Protein AF-A0A7J7QEX1-F1 (afdb_monomer_lite)

Structure (mmCIF, N/CA/C/O backbone):
data_AF-A0A7J7QEX1-F1
#
_entry.id   AF-A0A7J7QEX1-F1
#
loop_
_atom_site.group_PDB
_atom_site.id
_atom_site.type_symbol
_atom_site.label_atom_id
_atom_site.label_alt_id
_atom_site.label_comp_id
_atom_site.label_asym_id
_atom_site.label_entity_id
_atom_site.label_seq_id
_atom_site.pdbx_PDB_ins_code
_atom_site.Cartn_x
_atom_site.Cartn_y
_atom_site.Cartn_z
_atom_site.occupancy
_atom_site.B_iso_or_equiv
_atom_site.auth_seq_id
_atom_site.auth_comp_id
_atom_site.auth_asym_id
_atom_site.auth_atom_id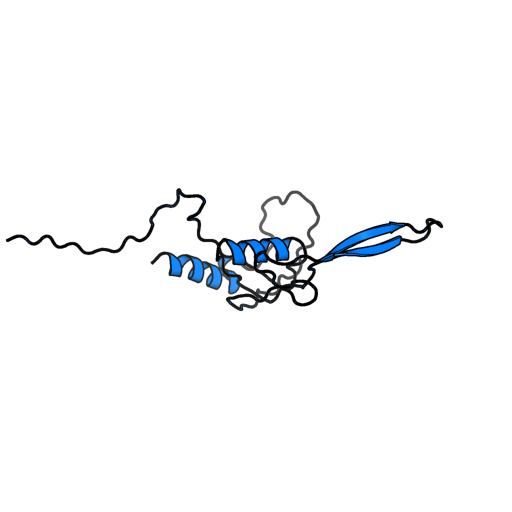
_atom_site.pdbx_PDB_model_num
ATOM 1 N N . MET A 1 1 ? -54.110 0.402 24.365 1.00 39.31 1 MET A N 1
ATOM 2 C CA . MET A 1 1 ? -54.152 -1.069 24.208 1.00 39.31 1 MET A CA 1
ATOM 3 C C . MET A 1 1 ? -53.734 -1.336 22.765 1.00 39.31 1 MET A C 1
ATOM 5 O O . MET A 1 1 ? -54.464 -0.922 21.887 1.00 39.31 1 MET A O 1
ATOM 9 N N . SER A 1 2 ? -52.540 -1.803 22.412 1.00 35.53 2 SER A N 1
ATOM 10 C CA . SER A 1 2 ? -51.561 -2.591 23.152 1.00 35.53 2 SER A CA 1
ATOM 11 C C . SER A 1 2 ? -50.136 -2.229 22.733 1.00 35.53 2 SER A C 1
ATOM 13 O O . SER A 1 2 ? -49.821 -2.081 21.559 1.00 35.53 2 SER A O 1
ATOM 15 N N . SER A 1 3 ? -49.300 -2.108 23.750 1.00 37.91 3 SER A N 1
ATOM 16 C CA . SER A 1 3 ? -47.848 -2.204 23.755 1.00 37.91 3 SER A CA 1
ATOM 17 C C . SER A 1 3 ? -47.355 -3.589 23.327 1.00 37.91 3 SER A C 1
ATOM 19 O O . SER A 1 3 ? -47.896 -4.583 23.810 1.00 37.91 3 SER A O 1
ATOM 21 N N . VAL A 1 4 ? -46.247 -3.645 22.581 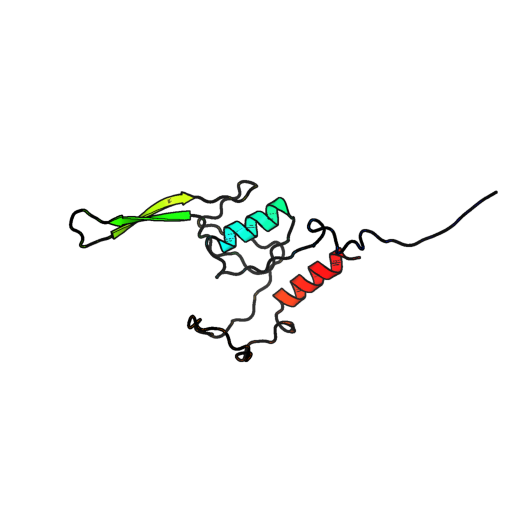1.00 40.31 4 VAL A N 1
ATOM 22 C CA . VAL A 1 4 ? -45.204 -4.668 22.770 1.00 40.31 4 VAL A CA 1
ATOM 23 C C . VAL A 1 4 ? -43.837 -3.976 22.716 1.00 40.31 4 VAL A C 1
ATOM 25 O O . VAL A 1 4 ? -43.498 -3.310 21.741 1.00 40.31 4 VAL A O 1
ATOM 28 N N . LEU A 1 5 ? -43.107 -4.098 23.826 1.00 37.78 5 LEU A N 1
ATOM 29 C CA . LEU A 1 5 ? -41.709 -3.727 24.043 1.00 37.78 5 LEU A CA 1
ATOM 30 C C . LEU A 1 5 ? -40.756 -4.777 23.440 1.00 37.78 5 LEU A C 1
ATOM 32 O O . LEU A 1 5 ? -41.079 -5.961 23.433 1.00 37.78 5 LEU A O 1
ATOM 36 N N . GLY A 1 6 ? -39.535 -4.349 23.103 1.00 31.62 6 GLY A N 1
ATOM 37 C CA . GLY A 1 6 ? -38.352 -5.205 22.914 1.00 31.62 6 GLY A CA 1
ATOM 38 C C . GLY A 1 6 ? -37.338 -4.540 21.972 1.00 31.62 6 GLY A C 1
ATOM 39 O O . GLY A 1 6 ? -37.484 -4.657 20.767 1.00 31.62 6 GLY A O 1
ATOM 40 N N . SER A 1 7 ? -36.464 -3.627 22.415 1.00 38.38 7 SER A N 1
ATOM 41 C CA . SER A 1 7 ? -35.160 -3.901 23.056 1.00 38.38 7 SER A CA 1
ATOM 42 C C . SER A 1 7 ? -34.262 -4.856 22.251 1.00 38.38 7 SER A C 1
ATOM 44 O O . SER A 1 7 ? -34.597 -6.027 22.109 1.00 38.38 7 SER A O 1
ATOM 46 N N . GLY A 1 8 ? -33.087 -4.371 21.825 1.00 35.09 8 GLY A N 1
ATOM 47 C CA . GLY A 1 8 ? -31.928 -5.220 21.521 1.00 35.09 8 GLY A CA 1
ATOM 48 C C . GLY A 1 8 ? -31.367 -5.073 20.108 1.00 35.09 8 GLY A C 1
ATOM 49 O O . GLY A 1 8 ? -31.921 -5.604 19.151 1.00 35.09 8 GLY A O 1
ATOM 50 N N . GLY A 1 9 ? -30.235 -4.376 19.988 1.00 47.16 9 GLY A N 1
ATOM 51 C CA . GLY A 1 9 ? -29.466 -4.269 18.752 1.00 47.16 9 GLY A CA 1
ATOM 52 C C . GLY A 1 9 ? -29.031 -5.627 18.192 1.00 47.16 9 GLY A C 1
ATOM 53 O O . GLY A 1 9 ? -28.641 -6.535 18.921 1.00 47.16 9 GLY A O 1
ATOM 54 N N . SER A 1 10 ? -29.090 -5.752 16.870 1.00 45.19 10 SER A N 1
ATOM 55 C CA . SER A 1 10 ? -28.384 -6.789 16.114 1.00 45.19 10 SER A CA 1
ATOM 56 C C . SER A 1 10 ? -28.179 -6.312 14.676 1.00 45.19 10 SER A C 1
ATOM 58 O O . SER A 1 10 ? -28.751 -6.841 13.725 1.00 45.19 10 SER A O 1
ATOM 60 N N . LEU A 1 11 ? -27.368 -5.265 14.498 1.00 45.44 11 LEU A N 1
ATOM 61 C CA . LEU A 1 11 ? -26.832 -4.979 13.171 1.00 45.44 11 LEU A CA 1
ATOM 62 C C . LEU A 1 11 ? -25.874 -6.124 12.797 1.00 45.44 11 LEU A C 1
ATOM 64 O O . LEU A 1 11 ? -24.835 -6.311 13.413 1.00 45.44 11 LEU A O 1
ATOM 68 N N . CYS A 1 12 ? -26.280 -6.906 11.797 1.00 42.31 12 CYS A N 1
ATOM 69 C CA . CYS A 1 12 ? -25.478 -7.863 11.030 1.00 42.31 12 CYS A CA 1
ATOM 70 C C . CYS A 1 12 ? -24.685 -8.941 11.802 1.00 42.31 12 CYS A C 1
ATOM 72 O O . CYS A 1 12 ? -23.475 -8.861 11.970 1.00 42.31 12 CYS A O 1
ATOM 74 N N . ARG A 1 13 ? -25.345 -10.074 12.085 1.00 46.97 13 ARG A N 1
ATOM 75 C CA . ARG A 1 13 ? -24.707 -11.382 12.376 1.00 46.97 13 ARG A CA 1
ATOM 76 C C . ARG A 1 13 ? -24.472 -12.258 11.128 1.00 46.97 13 ARG A C 1
ATOM 78 O O . ARG A 1 13 ? -24.339 -13.475 11.237 1.00 46.97 13 ARG A O 1
ATOM 85 N N . CYS A 1 14 ? -24.428 -11.682 9.929 1.00 44.25 14 CYS A N 1
ATOM 86 C CA . CYS A 1 14 ? -24.290 -12.458 8.693 1.00 44.25 14 CYS A CA 1
ATOM 87 C C . CYS A 1 14 ? -22.819 -12.687 8.307 1.00 44.25 14 CYS A C 1
ATOM 89 O O . CYS A 1 14 ? -22.307 -12.039 7.400 1.00 44.25 14 CYS A O 1
ATOM 91 N N . CYS A 1 15 ? -22.173 -13.690 8.912 1.00 50.69 15 CYS A N 1
ATOM 92 C CA . CYS A 1 15 ? -20.880 -14.234 8.454 1.00 50.69 15 CYS A CA 1
ATOM 93 C C . CYS A 1 15 ? -20.952 -14.985 7.100 1.00 50.69 15 CYS A C 1
ATOM 95 O O . CYS A 1 15 ? -19.968 -15.582 6.684 1.00 50.69 15 CYS A O 1
ATOM 97 N N . CYS A 1 16 ? -22.102 -15.006 6.414 1.00 48.16 16 CYS A N 1
ATOM 98 C CA . CYS A 1 16 ? -22.301 -15.759 5.164 1.00 48.16 16 CYS A CA 1
ATOM 99 C C . CYS A 1 16 ? -22.442 -14.895 3.903 1.00 48.16 16 CYS A C 1
ATOM 101 O O . CYS A 1 16 ? -22.604 -15.446 2.818 1.00 48.16 16 CYS A O 1
ATOM 103 N N . CYS A 1 17 ? -22.369 -13.564 4.003 1.00 45.22 17 CYS A N 1
ATOM 104 C CA . CYS A 1 17 ? -22.263 -12.729 2.809 1.00 45.22 17 CYS A CA 1
ATOM 105 C C . CYS A 1 17 ? -20.774 -12.461 2.532 1.00 45.22 17 CYS A C 1
ATOM 107 O O . CYS A 1 17 ? -20.129 -11.858 3.391 1.00 45.22 17 CYS A O 1
ATOM 109 N N . PRO A 1 18 ? -20.215 -12.834 1.363 1.00 53.12 18 PRO A N 1
ATOM 110 C CA . PRO A 1 18 ? -18.820 -12.521 1.025 1.00 53.12 18 PRO A CA 1
ATOM 111 C C . PRO A 1 18 ? -18.534 -11.008 1.022 1.00 53.12 18 PRO A C 1
ATOM 113 O O . PRO A 1 18 ? -17.385 -10.595 1.114 1.00 53.12 18 PRO A O 1
ATOM 116 N N . ILE A 1 19 ? -19.587 -10.187 0.977 1.00 54.28 19 ILE A N 1
ATOM 117 C CA . ILE A 1 19 ? -19.547 -8.722 0.972 1.00 54.28 19 ILE A CA 1
ATOM 118 C C . ILE A 1 19 ? -19.590 -8.139 2.406 1.00 54.28 19 ILE A C 1
ATOM 120 O O . ILE A 1 19 ? -19.294 -6.967 2.602 1.00 54.28 19 ILE A O 1
ATOM 124 N N . CYS A 1 20 ? -19.931 -8.936 3.431 1.00 54.25 20 CYS A N 1
ATOM 125 C CA . CYS A 1 20 ? -19.990 -8.487 4.834 1.00 54.25 20 CYS A CA 1
ATOM 126 C C . CYS A 1 20 ? -18.732 -8.814 5.650 1.00 54.25 20 CYS A C 1
ATOM 128 O O . CYS A 1 20 ? -18.669 -8.456 6.827 1.00 54.25 20 CYS A O 1
ATOM 130 N N . CYS A 1 21 ? -17.739 -9.492 5.070 1.00 63.53 21 CYS A N 1
ATOM 131 C CA . CYS A 1 21 ? -16.486 -9.766 5.764 1.00 63.53 21 CYS A CA 1
ATOM 132 C C . CYS A 1 21 ? -15.693 -8.464 5.904 1.00 63.53 21 CYS A C 1
ATOM 134 O O . CYS A 1 21 ? -15.022 -8.016 4.973 1.00 63.53 21 CYS A O 1
ATOM 136 N N . PHE A 1 22 ? -15.814 -7.850 7.080 1.00 75.06 22 PHE A N 1
ATOM 137 C CA . PHE A 1 22 ? -15.058 -6.666 7.445 1.00 75.06 22 PHE A CA 1
ATOM 138 C C . PHE A 1 22 ? -13.563 -7.013 7.499 1.00 75.06 22 PHE A C 1
ATOM 140 O O . PHE A 1 22 ? -13.160 -7.943 8.197 1.00 75.06 22 PHE A O 1
ATOM 147 N N . GLN A 1 23 ? -12.757 -6.295 6.720 1.00 87.00 23 GLN A N 1
ATOM 148 C CA . GLN A 1 23 ? -11.326 -6.544 6.550 1.00 87.00 23 GLN A CA 1
ATOM 149 C C . GLN A 1 23 ? -10.517 -5.366 7.082 1.00 87.00 23 GLN A C 1
ATOM 151 O O . GLN A 1 23 ? -10.963 -4.223 7.021 1.00 87.00 23 GLN A O 1
ATOM 156 N N . VAL A 1 24 ? -9.312 -5.656 7.567 1.00 93.31 24 VAL A N 1
ATOM 157 C CA . VAL A 1 24 ? -8.296 -4.674 7.960 1.00 93.31 24 VAL A CA 1
ATOM 158 C C . VAL A 1 24 ? -6.981 -5.097 7.319 1.00 93.31 24 VAL A C 1
ATOM 160 O O . VAL A 1 24 ? -6.663 -6.287 7.302 1.00 93.31 24 VAL A O 1
ATOM 163 N N . VAL A 1 25 ? -6.233 -4.140 6.773 1.00 95.12 25 VAL A N 1
ATOM 164 C CA . VAL A 1 25 ? -4.999 -4.416 6.031 1.00 95.12 25 VAL A CA 1
ATOM 165 C C . VAL A 1 25 ? -3.811 -3.866 6.809 1.00 95.12 25 VAL A C 1
ATOM 167 O O . VAL A 1 25 ? -3.738 -2.671 7.087 1.00 95.12 25 VAL A O 1
ATOM 170 N N . LEU A 1 26 ? -2.865 -4.742 7.147 1.00 94.38 26 LEU A N 1
ATOM 171 C CA . LEU A 1 26 ? -1.597 -4.349 7.755 1.00 94.38 26 LEU A CA 1
ATOM 172 C C . LEU A 1 26 ? -0.613 -3.911 6.666 1.00 94.38 26 LEU A C 1
ATOM 174 O O . LEU A 1 26 ? -0.397 -4.640 5.696 1.00 94.38 26 LEU A O 1
ATOM 178 N N . VAL A 1 27 ? -0.004 -2.738 6.837 1.00 95.38 27 VAL A N 1
ATOM 179 C CA . VAL A 1 27 ? 0.943 -2.153 5.879 1.00 95.38 27 VAL A CA 1
ATOM 180 C C . VAL A 1 27 ? 2.195 -1.634 6.574 1.00 95.38 27 VAL A C 1
ATOM 182 O O . VAL A 1 27 ? 2.174 -1.206 7.725 1.00 95.38 27 VAL A O 1
ATOM 185 N N . ASN A 1 28 ? 3.324 -1.667 5.878 1.00 94.00 28 ASN A N 1
ATOM 186 C CA . ASN A 1 28 ? 4.574 -1.122 6.396 1.00 94.00 28 ASN A CA 1
ATOM 187 C C . ASN A 1 28 ? 5.471 -0.569 5.283 1.00 94.00 28 ASN A C 1
ATOM 189 O O . ASN A 1 28 ? 5.168 -0.700 4.098 1.00 94.00 28 ASN A O 1
ATOM 193 N N . ARG A 1 29 ? 6.632 -0.026 5.662 1.00 92.81 29 ARG A N 1
ATOM 194 C CA . ARG A 1 29 ? 7.683 0.453 4.741 1.00 92.81 29 ARG A CA 1
ATOM 195 C C . ARG A 1 29 ? 8.124 -0.562 3.678 1.00 92.81 29 ARG A C 1
ATOM 197 O O . ARG A 1 29 ? 8.569 -0.153 2.611 1.00 92.81 29 ARG A O 1
ATOM 204 N N . SER A 1 30 ? 8.019 -1.861 3.957 1.00 92.12 30 SER A N 1
ATOM 205 C CA . SER A 1 30 ? 8.378 -2.938 3.021 1.00 92.12 30 SER A CA 1
ATOM 206 C C . SER A 1 30 ? 7.232 -3.321 2.080 1.00 92.12 30 SER A C 1
ATOM 208 O O . SER A 1 30 ? 7.433 -4.081 1.133 1.00 92.12 30 SER A O 1
ATOM 210 N N . THR A 1 31 ? 6.027 -2.799 2.313 1.00 93.88 31 THR A N 1
ATOM 211 C CA . THR A 1 31 ? 4.880 -2.965 1.420 1.00 93.88 31 THR A CA 1
ATOM 212 C C . THR A 1 31 ? 5.128 -2.128 0.171 1.00 93.88 31 THR A C 1
ATOM 214 O O . THR A 1 31 ? 5.153 -0.901 0.234 1.00 93.88 31 THR A O 1
ATOM 217 N N . ALA A 1 32 ? 5.360 -2.792 -0.959 1.00 94.12 32 ALA A N 1
ATOM 218 C CA . ALA A 1 32 ? 5.747 -2.144 -2.204 1.00 94.12 32 ALA A CA 1
ATOM 219 C C . ALA A 1 32 ? 5.042 -2.774 -3.415 1.00 94.12 32 ALA A C 1
ATOM 221 O O . ALA A 1 32 ? 4.736 -3.969 -3.419 1.00 94.12 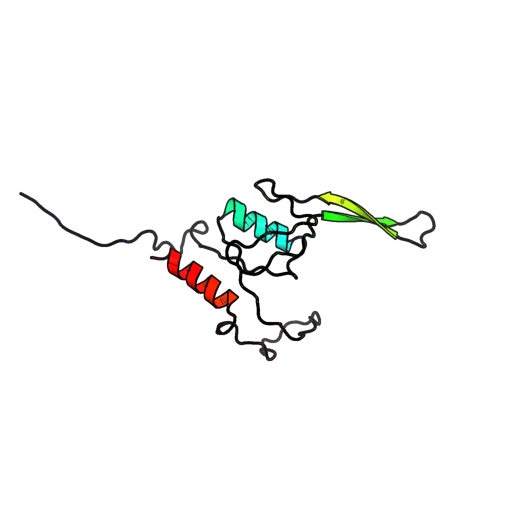32 ALA A O 1
ATOM 222 N N . SER A 1 33 ? 4.872 -2.003 -4.489 1.00 93.19 33 SER A N 1
ATOM 223 C CA . SER A 1 33 ? 4.411 -2.495 -5.794 1.00 93.19 33 SER A CA 1
ATOM 224 C C . SER A 1 33 ? 2.986 -3.060 -5.754 1.00 93.19 33 SER A C 1
ATOM 226 O O . SER A 1 33 ? 2.068 -2.377 -5.310 1.00 93.19 33 SER A O 1
ATOM 228 N N . THR A 1 34 ? 2.762 -4.283 -6.237 1.00 92.06 34 THR A N 1
ATOM 229 C CA . THR A 1 34 ? 1.428 -4.900 -6.304 1.00 92.06 34 THR A CA 1
ATOM 230 C C . THR A 1 34 ? 0.740 -4.989 -4.945 1.00 92.06 34 THR A C 1
ATOM 232 O O . THR A 1 34 ? -0.484 -4.921 -4.894 1.00 92.06 34 THR A O 1
ATOM 235 N N . SER A 1 35 ? 1.498 -5.087 -3.849 1.00 95.00 35 SER A N 1
ATOM 236 C CA . SER A 1 35 ? 0.936 -5.070 -2.495 1.00 95.00 35 SER A CA 1
ATOM 237 C C . SER A 1 35 ? 0.320 -3.716 -2.143 1.00 95.00 35 SER A C 1
ATOM 239 O O . SER A 1 35 ? -0.717 -3.675 -1.493 1.00 95.00 35 SER A O 1
ATOM 241 N N . GLU A 1 36 ? 0.910 -2.612 -2.613 1.00 95.56 36 GLU A N 1
ATOM 242 C CA . GLU A 1 36 ? 0.333 -1.272 -2.444 1.00 95.56 36 GLU A CA 1
ATOM 243 C C . GLU A 1 36 ? -0.917 -1.117 -3.302 1.00 95.56 36 GLU A C 1
ATOM 245 O O . GLU A 1 36 ? -1.932 -0.630 -2.825 1.00 95.56 36 GLU A O 1
ATOM 250 N N . LEU A 1 37 ? -0.882 -1.595 -4.547 1.00 95.12 37 LEU A N 1
ATOM 251 C CA . LEU A 1 37 ? -2.055 -1.534 -5.416 1.00 95.12 37 LEU A CA 1
ATOM 252 C C . LEU A 1 37 ? -3.239 -2.322 -4.831 1.00 95.12 37 LEU A C 1
ATOM 254 O O . LEU A 1 37 ? -4.364 -1.830 -4.842 1.00 95.12 37 LEU A O 1
ATOM 258 N N . LEU A 1 38 ? -2.981 -3.514 -4.281 1.00 95.50 38 LEU A N 1
ATOM 259 C CA . LEU A 1 38 ? -3.998 -4.316 -3.601 1.00 95.50 38 LEU A CA 1
ATOM 260 C C . LEU A 1 38 ? -4.515 -3.622 -2.336 1.00 95.50 38 LEU A C 1
ATOM 262 O O . LEU A 1 38 ? -5.725 -3.532 -2.151 1.00 95.50 38 LEU A O 1
ATOM 266 N N . ALA A 1 39 ? -3.621 -3.115 -1.483 1.00 96.06 39 ALA A N 1
ATOM 267 C CA . ALA A 1 39 ? -4.005 -2.409 -0.264 1.00 96.06 39 ALA A CA 1
ATOM 268 C C . ALA A 1 39 ? -4.861 -1.171 -0.575 1.00 96.06 39 ALA A C 1
ATOM 270 O O . ALA A 1 39 ? -5.905 -0.983 0.043 1.00 96.06 39 ALA A O 1
ATOM 271 N N . GLY A 1 40 ? -4.471 -0.385 -1.581 1.00 95.56 40 GLY A N 1
ATOM 272 C CA . GLY A 1 40 ? -5.227 0.777 -2.042 1.00 95.56 40 GLY A CA 1
ATOM 273 C C . GLY A 1 40 ? -6.593 0.404 -2.615 1.00 95.56 40 GLY A C 1
ATOM 274 O O . GLY A 1 40 ? -7.578 1.057 -2.306 1.00 95.56 40 GLY A O 1
ATOM 275 N N . ALA A 1 41 ? -6.691 -0.681 -3.388 1.00 95.38 41 ALA A N 1
ATOM 276 C CA . ALA A 1 41 ? -7.978 -1.146 -3.905 1.00 95.38 41 ALA A CA 1
ATOM 277 C C . ALA A 1 41 ? -8.928 -1.620 -2.790 1.00 95.38 41 ALA A C 1
ATOM 279 O O . ALA A 1 41 ? -10.112 -1.296 -2.813 1.00 95.38 41 ALA A O 1
ATOM 280 N N . LEU A 1 42 ? -8.419 -2.360 -1.799 1.00 94.38 42 LEU A N 1
ATOM 281 C CA . LEU A 1 42 ? -9.216 -2.809 -0.649 1.00 94.38 42 LEU A CA 1
ATOM 282 C C . LEU A 1 42 ? -9.666 -1.635 0.227 1.00 94.38 42 LEU A C 1
ATOM 284 O O . LEU A 1 42 ? -10.804 -1.617 0.699 1.00 94.38 42 LEU A O 1
ATOM 288 N N . HIS A 1 43 ? -8.785 -0.660 0.430 1.00 94.50 43 HIS A N 1
ATOM 289 C CA . HIS A 1 43 ? -9.109 0.566 1.142 1.00 94.50 43 HIS A CA 1
ATOM 290 C C . HIS A 1 43 ? -10.219 1.348 0.426 1.00 94.50 43 HIS A C 1
ATOM 292 O O . HIS A 1 43 ? -11.229 1.690 1.042 1.00 94.50 43 HIS A O 1
ATOM 298 N N . ASP A 1 44 ? -10.074 1.546 -0.883 1.00 94.69 44 ASP A N 1
ATOM 299 C CA . ASP A 1 44 ? -10.965 2.400 -1.663 1.00 94.69 44 ASP A CA 1
ATOM 300 C C . ASP A 1 44 ? -12.347 1.779 -1.916 1.00 94.69 44 ASP A C 1
ATOM 302 O O . ASP A 1 44 ? -13.353 2.481 -1.821 1.00 94.69 44 ASP A O 1
ATOM 306 N N . GLU A 1 45 ? -12.407 0.480 -2.228 1.00 92.50 45 GLU A N 1
ATOM 307 C CA . GLU A 1 45 ? -13.647 -0.202 -2.635 1.00 92.50 45 GLU A CA 1
ATOM 308 C C . GLU A 1 45 ? -14.359 -0.890 -1.468 1.00 92.50 45 GLU A C 1
ATOM 310 O O . GLU A 1 45 ? -15.588 -0.932 -1.415 1.00 92.50 45 GLU A O 1
ATOM 315 N N . LEU A 1 46 ? -13.600 -1.444 -0.515 1.00 89.88 46 LEU A N 1
ATOM 316 C CA . LEU A 1 46 ? -14.155 -2.218 0.601 1.00 89.88 46 LEU A CA 1
ATOM 317 C C . LEU A 1 46 ? -14.097 -1.473 1.935 1.00 89.88 46 LEU A C 1
ATOM 319 O O . LEU A 1 46 ? -14.476 -2.037 2.964 1.00 89.88 46 LEU A O 1
ATOM 323 N N . SER A 1 47 ? -13.646 -0.211 1.943 1.00 89.88 47 SER A N 1
ATOM 324 C CA . SER A 1 47 ? -13.497 0.586 3.168 1.00 89.88 47 SER A CA 1
ATOM 325 C C . SER A 1 47 ? -12.677 -0.140 4.248 1.00 89.88 47 SER A C 1
ATOM 327 O O . SER A 1 47 ? -12.961 -0.012 5.451 1.00 89.88 47 SER A O 1
ATOM 329 N N . ALA A 1 48 ? -11.706 -0.952 3.815 1.00 92.62 48 ALA A N 1
ATOM 330 C CA . ALA A 1 48 ? -10.811 -1.695 4.688 1.00 92.62 48 ALA A CA 1
ATOM 331 C C . ALA A 1 48 ? -9.709 -0.748 5.189 1.00 92.62 48 ALA A C 1
ATOM 333 O O . ALA A 1 48 ? -8.908 -0.282 4.378 1.00 92.62 48 ALA A O 1
ATOM 334 N N . PRO A 1 49 ? -9.642 -0.434 6.495 1.00 94.19 49 PRO A N 1
ATOM 335 C CA . PRO A 1 49 ? -8.666 0.522 6.986 1.00 94.19 49 PRO A CA 1
ATOM 336 C C . PRO A 1 49 ? -7.247 -0.044 6.885 1.00 94.19 49 PRO A C 1
ATOM 338 O O . PRO A 1 49 ? -7.005 -1.227 7.159 1.00 94.19 49 PRO A O 1
ATOM 341 N N . LEU A 1 50 ? -6.316 0.833 6.529 1.00 95.62 50 LEU A N 1
ATOM 342 C CA . LEU A 1 50 ? -4.887 0.565 6.494 1.00 95.62 50 LEU A CA 1
ATOM 343 C C . LEU A 1 50 ? -4.284 0.837 7.877 1.00 95.62 50 LEU A C 1
ATOM 345 O O . LEU A 1 50 ? -4.434 1.928 8.431 1.00 95.62 50 LEU A O 1
ATOM 349 N N . VAL A 1 51 ? -3.583 -0.144 8.437 1.00 95.75 51 VAL A N 1
ATOM 350 C CA . VAL A 1 51 ? -2.990 -0.070 9.780 1.00 95.75 51 VAL A CA 1
ATOM 351 C C . VAL A 1 51 ? -1.490 -0.330 9.688 1.00 95.75 51 VAL A C 1
ATOM 353 O O . VAL A 1 51 ? -1.078 -1.345 9.129 1.00 95.75 51 VAL A O 1
ATOM 356 N N . GLY A 1 52 ? -0.669 0.575 10.221 1.00 94.94 52 GLY A N 1
ATOM 357 C CA . GLY A 1 52 ? 0.788 0.435 10.203 1.00 94.94 52 GLY A CA 1
ATOM 358 C C . GLY A 1 52 ? 1.531 1.714 9.856 1.00 94.94 52 GLY A C 1
ATOM 359 O O . GLY A 1 52 ? 1.230 2.780 10.388 1.00 94.94 52 GLY A O 1
ATOM 360 N N . THR A 1 53 ? 2.514 1.613 8.961 1.00 95.44 53 THR A N 1
ATOM 361 C CA . THR A 1 53 ? 3.344 2.749 8.519 1.00 95.44 53 THR A CA 1
ATOM 362 C C . THR A 1 53 ? 3.173 3.024 7.028 1.00 95.44 53 THR A C 1
ATOM 364 O O . THR A 1 53 ? 2.721 2.161 6.278 1.00 95.44 53 THR A O 1
ATOM 367 N N . THR A 1 54 ? 3.532 4.236 6.588 1.00 96.06 54 THR A N 1
ATOM 368 C CA . THR A 1 54 ? 3.498 4.609 5.165 1.00 96.06 54 THR A CA 1
ATOM 369 C C . THR A 1 54 ? 4.284 3.609 4.322 1.00 96.06 54 THR A C 1
ATOM 371 O O . THR A 1 54 ? 5.429 3.278 4.652 1.00 96.06 54 THR A O 1
ATOM 374 N N . THR A 1 55 ? 3.668 3.155 3.233 1.00 96.25 55 THR A N 1
ATOM 375 C CA . THR A 1 55 ? 4.252 2.167 2.321 1.00 96.25 55 THR A CA 1
ATOM 376 C C . THR A 1 55 ? 5.420 2.742 1.515 1.00 96.25 55 THR A C 1
ATOM 378 O O . THR A 1 55 ? 5.785 3.911 1.654 1.00 96.25 55 THR A O 1
ATOM 381 N N . TYR A 1 56 ? 6.059 1.906 0.697 1.00 96.19 56 TYR A N 1
ATOM 382 C CA . TYR A 1 56 ? 7.285 2.275 -0.009 1.00 96.19 56 TYR A CA 1
ATOM 383 C C . TYR A 1 56 ? 7.087 3.353 -1.091 1.00 96.19 56 TYR A C 1
ATOM 385 O O . TYR A 1 56 ? 7.955 4.203 -1.277 1.00 96.19 56 TYR A O 1
ATOM 393 N N . GLY A 1 57 ? 5.985 3.299 -1.839 1.00 95.62 57 GLY A N 1
ATOM 394 C CA . GLY A 1 57 ? 5.703 4.188 -2.965 1.00 95.62 57 GLY A CA 1
ATOM 395 C C . GLY A 1 57 ? 6.216 3.685 -4.314 1.00 95.62 57 GLY A C 1
ATOM 396 O O . GLY A 1 57 ? 6.699 4.472 -5.128 1.00 95.62 57 GLY A O 1
ATOM 397 N N . LYS A 1 58 ? 6.142 2.377 -4.596 1.00 94.12 58 LYS A N 1
ATOM 398 C CA . LYS A 1 58 ? 6.513 1.813 -5.909 1.00 94.12 58 LYS A CA 1
ATOM 399 C C . LYS A 1 58 ? 5.276 1.615 -6.785 1.00 94.12 58 LYS A C 1
ATOM 401 O O . LYS A 1 58 ? 4.918 0.499 -7.157 1.00 94.12 58 LYS A O 1
ATOM 406 N N . GLY A 1 59 ? 4.657 2.716 -7.185 1.00 93.12 59 GLY A N 1
ATOM 407 C CA . GLY A 1 59 ? 3.442 2.738 -8.002 1.00 93.12 59 GLY A CA 1
ATOM 408 C C . GLY A 1 59 ? 3.678 2.656 -9.511 1.00 93.12 59 GLY A C 1
ATOM 409 O O . GLY A 1 59 ? 2.974 3.324 -10.258 1.00 93.12 59 GLY A O 1
ATOM 410 N N . ARG A 1 60 ? 4.666 1.895 -10.002 1.00 93.62 60 ARG A N 1
ATOM 411 C CA . ARG A 1 60 ? 4.988 1.856 -11.443 1.00 93.62 60 ARG A CA 1
ATOM 412 C C . ARG A 1 60 ? 5.465 0.501 -11.944 1.00 93.62 60 ARG A C 1
ATOM 414 O O . ARG A 1 60 ? 6.119 -0.248 -11.217 1.00 93.62 60 ARG A O 1
ATOM 421 N N . SER A 1 61 ? 5.184 0.229 -13.217 1.00 93.12 61 SER A N 1
ATOM 422 C CA . SER A 1 61 ? 5.675 -0.948 -13.935 1.00 93.12 61 SER A CA 1
ATOM 423 C C . SER A 1 61 ? 6.852 -0.595 -14.830 1.00 93.12 61 SER A C 1
ATOM 425 O O . SER A 1 61 ? 6.856 0.439 -15.508 1.00 93.12 61 SER A O 1
ATOM 427 N N . GLN A 1 62 ? 7.851 -1.471 -14.846 1.00 93.38 62 GLN A N 1
ATOM 428 C CA . GLN A 1 62 ? 9.060 -1.309 -15.639 1.00 93.38 62 GLN A CA 1
ATOM 429 C C . GLN A 1 62 ? 9.179 -2.447 -16.642 1.00 93.38 62 GLN A C 1
ATOM 431 O O . GLN A 1 62 ? 8.959 -3.612 -16.315 1.00 93.38 62 GLN A O 1
ATOM 436 N N . ARG A 1 63 ? 9.554 -2.095 -17.870 1.00 93.88 63 ARG A N 1
ATOM 437 C CA . ARG A 1 63 ? 9.867 -3.039 -18.932 1.00 93.88 63 ARG A CA 1
ATOM 438 C C . ARG A 1 63 ? 11.372 -3.100 -19.129 1.00 93.88 63 ARG A C 1
ATOM 440 O O . ARG A 1 63 ? 12.053 -2.078 -19.162 1.00 93.88 63 ARG A O 1
ATOM 447 N N . VAL A 1 64 ? 11.854 -4.320 -19.297 1.00 93.69 64 VAL A N 1
ATOM 448 C CA . VAL A 1 64 ? 13.240 -4.625 -19.627 1.00 93.69 64 VAL A CA 1
ATOM 449 C C . VAL A 1 64 ? 13.432 -4.457 -21.138 1.00 93.69 64 VAL A C 1
ATOM 451 O O . VAL A 1 64 ? 12.709 -5.073 -21.924 1.00 93.69 64 VAL A O 1
ATOM 454 N N . VAL A 1 65 ? 14.381 -3.617 -21.547 1.00 94.06 65 VAL A N 1
ATOM 455 C CA . VAL A 1 65 ? 14.754 -3.389 -22.951 1.00 94.06 65 VAL A CA 1
ATOM 456 C C . VAL A 1 65 ? 16.236 -3.700 -23.110 1.00 94.06 65 VAL A C 1
ATOM 458 O O . VAL A 1 65 ? 17.071 -3.048 -22.489 1.00 94.06 65 VAL A O 1
ATOM 461 N N . GLN A 1 66 ? 16.567 -4.701 -23.924 1.00 93.31 66 GLN A N 1
ATOM 462 C CA . GLN A 1 66 ? 17.960 -5.015 -24.247 1.00 93.31 66 GLN A CA 1
ATOM 463 C C . GLN A 1 66 ? 18.480 -4.051 -25.315 1.00 93.31 66 GLN A C 1
ATOM 465 O O . GLN A 1 66 ? 17.757 -3.742 -26.267 1.00 93.31 66 GLN A O 1
ATOM 470 N N . LEU A 1 67 ? 19.715 -3.574 -25.157 1.00 91.56 67 LEU A N 1
ATOM 471 C CA . LEU A 1 67 ? 20.374 -2.787 -26.196 1.00 91.56 67 LEU A CA 1
ATOM 472 C C . LEU A 1 67 ? 20.848 -3.689 -27.340 1.00 91.56 67 LEU A C 1
ATOM 474 O O . LEU A 1 67 ? 21.057 -4.889 -27.169 1.00 91.56 67 LEU A O 1
ATOM 478 N N . ALA A 1 68 ? 21.011 -3.091 -28.522 1.00 88.56 68 ALA A N 1
ATOM 479 C CA . ALA A 1 68 ? 21.363 -3.802 -29.751 1.00 88.56 68 ALA A CA 1
ATOM 480 C C . ALA A 1 68 ? 22.725 -4.516 -29.689 1.00 88.56 68 ALA A C 1
ATOM 482 O O . ALA A 1 68 ? 22.950 -5.472 -30.424 1.00 88.56 68 ALA A O 1
ATOM 483 N N . ASP A 1 69 ? 23.623 -4.062 -28.818 1.00 88.88 69 ASP A N 1
ATOM 484 C CA . ASP A 1 69 ? 24.939 -4.654 -28.584 1.00 88.88 69 ASP A CA 1
ATOM 485 C C . ASP A 1 69 ? 24.904 -5.852 -27.617 1.00 88.88 69 ASP A C 1
ATOM 487 O O . ASP A 1 69 ? 25.913 -6.530 -27.445 1.00 88.88 69 ASP A O 1
ATOM 491 N N . GLY A 1 70 ? 23.760 -6.124 -26.977 1.00 84.81 70 GLY A N 1
ATOM 492 C CA . GLY A 1 70 ? 23.553 -7.268 -26.086 1.00 84.81 70 GLY A CA 1
ATOM 493 C C . GLY A 1 70 ? 24.327 -7.213 -24.765 1.00 84.81 70 GLY A C 1
ATOM 494 O O . GLY A 1 70 ? 24.214 -8.132 -23.958 1.00 84.81 70 GLY A O 1
ATOM 495 N N . THR A 1 71 ? 25.104 -6.155 -24.516 1.00 87.75 71 THR A N 1
ATOM 496 C CA . THR A 1 71 ? 25.950 -6.041 -23.316 1.00 87.75 71 THR A CA 1
ATOM 497 C C . THR A 1 71 ? 25.200 -5.475 -22.116 1.00 87.75 71 THR A C 1
ATOM 499 O O . THR A 1 71 ? 25.586 -5.699 -20.969 1.00 87.75 71 THR A O 1
ATOM 502 N N . SER A 1 72 ? 24.125 -4.727 -22.370 1.00 89.62 72 SER A N 1
ATOM 503 C CA . SER A 1 72 ? 23.433 -3.947 -21.355 1.00 89.62 72 SER A CA 1
ATOM 504 C C . SER A 1 72 ? 21.920 -3.957 -21.545 1.00 89.62 72 SER A C 1
ATOM 506 O O . SER A 1 72 ? 21.369 -4.327 -22.585 1.00 89.62 72 SER A O 1
ATOM 508 N N . THR A 1 73 ? 21.220 -3.610 -20.471 1.00 92.31 73 THR A N 1
ATOM 509 C CA . THR A 1 73 ? 19.766 -3.682 -20.390 1.00 92.31 73 THR A CA 1
ATOM 510 C C . THR A 1 73 ? 19.236 -2.464 -19.652 1.00 92.31 73 THR A C 1
ATOM 512 O O . THR A 1 73 ? 19.754 -2.086 -18.603 1.00 92.31 73 THR A O 1
ATOM 515 N N . LEU A 1 74 ? 18.181 -1.862 -20.192 1.00 92.06 74 LEU A N 1
ATOM 516 C CA . LEU A 1 74 ? 17.493 -0.719 -19.609 1.00 92.06 74 LEU A CA 1
ATOM 517 C C . LEU A 1 74 ? 16.201 -1.167 -18.940 1.00 92.06 74 LEU A C 1
ATOM 519 O O . LEU A 1 74 ? 15.445 -1.976 -19.479 1.00 92.06 74 LEU A O 1
ATOM 523 N N . LEU A 1 75 ? 15.927 -0.583 -17.779 1.00 92.88 75 LEU A N 1
ATOM 524 C CA . LEU A 1 75 ? 14.640 -0.673 -17.103 1.00 92.88 75 LEU A CA 1
ATOM 525 C C . LEU A 1 75 ? 13.875 0.614 -17.384 1.00 92.88 75 LEU A C 1
ATOM 527 O O . LEU A 1 75 ? 14.156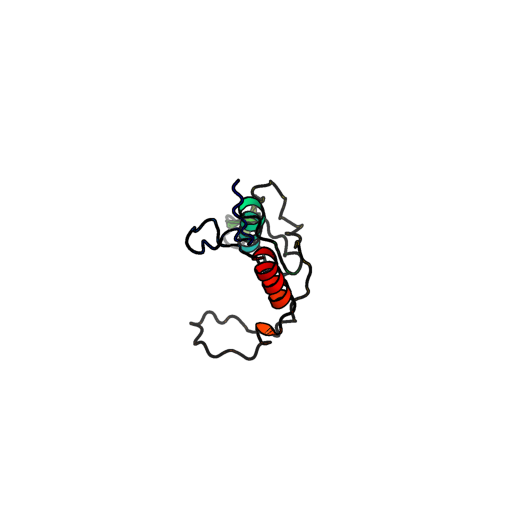 1.661 -16.803 1.00 92.88 75 LEU A O 1
ATOM 531 N N . VAL A 1 76 ? 12.912 0.536 -18.295 1.00 93.62 76 VAL A N 1
ATOM 532 C CA . VAL A 1 76 ? 12.113 1.685 -18.718 1.00 93.62 76 VAL A CA 1
ATOM 533 C C . VAL A 1 76 ? 10.760 1.624 -18.025 1.00 93.62 76 VAL A C 1
ATOM 535 O O . VAL A 1 76 ? 10.023 0.650 -18.174 1.00 93.62 76 VAL A O 1
ATOM 538 N N . SER A 1 77 ? 10.418 2.657 -17.259 1.00 93.25 77 SER A N 1
ATOM 539 C CA . SER A 1 77 ? 9.085 2.785 -16.665 1.00 93.25 77 SER A CA 1
ATOM 540 C C . SER A 1 77 ? 8.056 3.015 -17.770 1.00 93.25 77 SER A C 1
ATOM 542 O O . SER A 1 77 ? 8.190 3.954 -18.548 1.00 93.25 77 SER A O 1
ATOM 544 N N . THR A 1 78 ? 7.047 2.151 -17.851 1.00 93.31 78 THR A N 1
ATOM 545 C CA . THR A 1 78 ? 6.052 2.170 -18.941 1.00 93.31 78 THR A CA 1
ATOM 546 C C . THR A 1 78 ? 4.664 2.571 -18.473 1.00 93.31 78 THR A C 1
ATOM 548 O O . THR A 1 78 ? 3.893 3.105 -19.261 1.00 93.31 78 THR A O 1
ATOM 551 N N . LEU A 1 79 ? 4.344 2.327 -17.201 1.00 92.44 79 LEU A N 1
ATOM 552 C CA . LEU A 1 79 ? 3.022 2.567 -16.632 1.00 92.44 79 LEU A CA 1
ATOM 553 C C . LEU A 1 79 ? 3.151 3.062 -15.193 1.00 92.44 79 LEU A C 1
ATOM 555 O O . LEU A 1 79 ? 4.048 2.625 -14.465 1.00 92.44 79 LEU A O 1
ATOM 559 N N . LYS A 1 80 ? 2.215 3.919 -14.787 1.00 93.25 80 LYS A N 1
ATOM 560 C CA . LYS A 1 80 ? 1.961 4.284 -13.391 1.00 93.25 80 LYS A CA 1
ATOM 561 C C . LYS A 1 80 ? 0.646 3.659 -12.930 1.00 93.25 80 LYS A C 1
ATOM 563 O O . LYS A 1 80 ? -0.300 3.563 -13.708 1.00 93.25 80 LYS A O 1
ATOM 568 N N . TYR A 1 81 ? 0.610 3.245 -11.673 1.00 91.94 81 TYR A N 1
ATOM 569 C CA . TYR A 1 81 ? -0.560 2.713 -10.996 1.00 91.94 81 TYR A CA 1
ATOM 570 C C . TYR A 1 81 ? -1.174 3.785 -10.098 1.00 91.94 81 TYR A C 1
ATOM 572 O O . TYR A 1 81 ? -0.459 4.518 -9.414 1.00 91.94 81 TYR A O 1
ATOM 580 N N . PHE A 1 82 ? -2.500 3.820 -10.091 1.00 94.75 82 PHE A N 1
ATOM 581 C CA . PHE A 1 82 ? -3.315 4.657 -9.221 1.00 94.75 82 PHE A CA 1
ATOM 582 C C . PHE A 1 82 ? -4.311 3.760 -8.492 1.00 94.75 82 PHE A C 1
ATOM 584 O O . PHE A 1 82 ? -4.664 2.690 -8.999 1.00 94.75 82 PHE A O 1
ATOM 591 N N . THR A 1 83 ? -4.755 4.183 -7.312 1.00 95.19 83 THR A N 1
ATOM 592 C CA . THR A 1 83 ? -5.867 3.506 -6.633 1.00 95.19 83 THR A CA 1
ATOM 593 C C . THR A 1 83 ? -7.185 3.741 -7.393 1.00 95.19 83 THR A C 1
ATOM 595 O O . THR A 1 83 ? -7.236 4.631 -8.252 1.00 95.19 83 THR A O 1
ATOM 598 N N . PRO A 1 84 ? -8.262 2.979 -7.122 1.00 95.25 84 PRO A N 1
ATOM 599 C CA . PRO A 1 84 ? -9.571 3.218 -7.736 1.00 95.25 84 PRO A CA 1
ATOM 600 C C . PRO A 1 84 ? -10.094 4.654 -7.564 1.00 95.25 84 PRO A C 1
ATOM 602 O O . PRO A 1 84 ? -10.668 5.208 -8.500 1.00 95.25 84 PRO A O 1
ATOM 605 N N . GLN A 1 85 ? -9.800 5.310 -6.435 1.00 95.31 85 GLN A N 1
ATOM 606 C CA . GLN A 1 85 ? -10.115 6.730 -6.200 1.00 95.31 85 GLN A CA 1
ATOM 607 C C . GLN A 1 85 ? -9.105 7.706 -6.833 1.00 95.31 85 GLN A C 1
ATOM 609 O O . GLN A 1 85 ? -9.136 8.904 -6.562 1.00 95.31 85 GLN A O 1
ATOM 614 N N . HIS A 1 86 ? -8.224 7.215 -7.707 1.00 94.31 86 HIS A N 1
ATOM 615 C CA . HIS A 1 86 ? -7.221 7.993 -8.431 1.00 94.31 86 HIS A CA 1
ATOM 616 C C . HIS A 1 86 ? -6.106 8.595 -7.554 1.00 94.31 86 HIS A C 1
ATOM 618 O O . HIS A 1 86 ? -5.501 9.606 -7.914 1.00 94.31 86 HIS A O 1
ATOM 624 N N . THR A 1 87 ? -5.787 7.960 -6.421 1.00 93.25 87 THR A N 1
ATOM 625 C CA . THR A 1 87 ? -4.661 8.371 -5.566 1.00 93.25 87 THR A CA 1
ATOM 626 C C . THR A 1 87 ? -3.328 7.944 -6.187 1.00 93.25 87 THR A C 1
ATOM 628 O O . THR A 1 87 ? -3.176 6.794 -6.612 1.00 93.25 87 THR A O 1
ATOM 631 N N . GLU A 1 88 ? -2.348 8.855 -6.246 1.00 94.62 88 GLU A N 1
ATOM 632 C CA . GLU A 1 88 ? -0.996 8.560 -6.743 1.00 94.62 88 GLU A CA 1
ATOM 633 C C . GLU A 1 88 ? -0.187 7.765 -5.707 1.00 94.62 88 GLU A C 1
ATOM 635 O O . GLU A 1 88 ? -0.052 8.178 -4.557 1.00 94.62 88 GLU A O 1
ATOM 640 N N . ILE A 1 89 ? 0.365 6.622 -6.128 1.00 95.25 89 ILE A N 1
ATOM 641 C CA . ILE A 1 89 ? 1.167 5.734 -5.267 1.00 95.25 89 ILE A CA 1
ATOM 642 C C . ILE A 1 89 ? 2.672 5.944 -5.502 1.00 95.25 89 ILE A C 1
ATOM 644 O O . ILE A 1 89 ? 3.475 5.794 -4.583 1.00 95.25 89 ILE A O 1
ATOM 648 N N . ASP A 1 90 ? 3.088 6.266 -6.732 1.00 95.62 90 ASP A N 1
ATOM 649 C CA . ASP A 1 90 ? 4.507 6.361 -7.099 1.00 95.62 90 ASP A CA 1
ATOM 650 C C . ASP A 1 90 ? 5.210 7.498 -6.341 1.00 95.62 90 ASP A C 1
ATOM 652 O O . ASP A 1 90 ? 4.747 8.632 -6.344 1.00 95.62 90 ASP A O 1
ATOM 656 N N . GLN A 1 91 ? 6.334 7.188 -5.691 1.00 93.62 91 GLN A N 1
ATOM 657 C CA . GLN A 1 91 ? 7.157 8.080 -4.854 1.00 93.62 91 GLN A CA 1
ATOM 658 C C . GLN A 1 91 ? 6.500 8.631 -3.576 1.00 93.62 91 GLN A C 1
ATOM 660 O O . GLN A 1 91 ? 7.199 9.227 -2.759 1.00 93.62 91 GLN A O 1
ATOM 665 N N . VAL A 1 92 ? 5.199 8.413 -3.377 1.00 95.00 92 VAL A N 1
ATOM 666 C CA . VAL A 1 92 ? 4.452 8.884 -2.198 1.00 95.00 92 VAL A CA 1
ATOM 667 C C . VAL A 1 92 ? 4.159 7.736 -1.232 1.00 95.00 92 VAL A C 1
ATOM 669 O O . VAL A 1 92 ? 4.372 7.871 -0.026 1.00 95.00 92 VAL A O 1
ATOM 672 N N . GLY A 1 93 ? 3.703 6.598 -1.766 1.00 94.94 93 GLY A N 1
ATOM 673 C CA . GLY A 1 93 ? 3.149 5.498 -0.981 1.00 94.94 93 GLY A CA 1
ATOM 674 C C . GLY A 1 93 ? 1.727 5.774 -0.487 1.00 94.94 93 GLY A C 1
ATOM 675 O O . GLY A 1 93 ? 1.179 6.864 -0.627 1.00 94.94 93 GLY A O 1
ATOM 676 N N . LEU A 1 94 ? 1.117 4.755 0.105 1.00 96.31 94 LEU A N 1
ATOM 677 C CA . LEU A 1 94 ? -0.162 4.830 0.789 1.00 96.31 94 LEU A CA 1
ATOM 678 C C . LEU A 1 94 ? 0.057 5.228 2.244 1.00 96.31 94 LEU A C 1
ATOM 680 O O . LEU A 1 94 ? 0.893 4.659 2.955 1.00 96.31 94 LEU A O 1
ATOM 684 N N . LYS A 1 95 ? -0.725 6.208 2.691 1.00 96.38 95 LYS A N 1
ATOM 685 C CA . LYS A 1 95 ? -0.767 6.623 4.089 1.00 96.38 95 LYS A CA 1
ATOM 686 C C . LYS A 1 95 ? -1.721 5.697 4.860 1.00 96.38 95 LYS A C 1
ATOM 688 O O . LYS A 1 95 ? -2.844 5.514 4.402 1.00 96.38 95 LYS A O 1
ATOM 693 N N . PRO A 1 96 ? -1.310 5.139 6.010 1.00 95.50 96 PRO A N 1
ATOM 694 C CA . PRO A 1 96 ? -2.204 4.349 6.847 1.00 95.50 96 PRO A CA 1
ATOM 695 C C . PRO A 1 96 ? -3.254 5.238 7.528 1.00 95.50 96 PRO A C 1
ATOM 697 O O . PRO A 1 96 ? -2.967 6.383 7.893 1.00 95.50 96 PRO A O 1
ATOM 700 N N . ASP A 1 97 ? -4.446 4.689 7.751 1.00 95.56 97 ASP A N 1
ATOM 701 C CA . ASP A 1 97 ? -5.516 5.325 8.529 1.00 95.56 97 ASP A CA 1
ATOM 702 C C . ASP A 1 97 ? -5.197 5.317 10.022 1.00 95.56 97 ASP A C 1
ATOM 704 O O . ASP A 1 97 ? -5.458 6.284 10.740 1.00 95.56 97 ASP A O 1
ATOM 708 N N . LEU A 1 98 ? -4.625 4.205 10.491 1.00 94.75 98 LEU A N 1
ATOM 709 C CA . LEU A 1 98 ? -4.191 4.016 11.868 1.00 94.75 98 LEU A CA 1
ATOM 710 C C . LEU A 1 98 ? -2.685 3.786 11.878 1.00 94.75 98 LEU A C 1
ATOM 712 O O . LEU A 1 98 ? -2.190 2.764 11.403 1.00 94.75 98 LEU A O 1
ATOM 716 N N . VAL A 1 99 ? -1.955 4.758 12.417 1.00 95.31 99 VAL A N 1
ATOM 717 C CA . VAL A 1 99 ? -0.496 4.691 12.492 1.00 95.31 99 VAL A CA 1
ATOM 718 C C . VAL A 1 99 ? -0.085 3.812 13.668 1.00 95.31 99 VAL A C 1
ATOM 720 O O . VAL A 1 99 ? -0.523 4.035 14.796 1.00 95.31 99 VAL A O 1
ATOM 723 N N . CYS A 1 100 ? 0.782 2.842 13.409 1.00 92.69 100 CYS A N 1
ATOM 724 C CA . CYS A 1 100 ? 1.476 2.065 14.429 1.00 92.69 100 CYS A CA 1
ATOM 725 C C . CYS A 1 100 ? 2.823 1.607 13.873 1.00 92.69 100 CYS A C 1
ATOM 727 O O . CYS A 1 100 ? 2.953 1.340 12.676 1.00 92.69 100 CYS A O 1
ATOM 729 N N . ASP A 1 101 ? 3.821 1.511 14.742 1.00 89.12 101 ASP A N 1
ATOM 730 C CA . ASP A 1 101 ? 5.141 1.032 14.360 1.00 89.12 101 ASP A CA 1
ATOM 731 C C . ASP A 1 101 ? 5.228 -0.472 14.639 1.00 89.12 101 ASP A C 1
ATOM 733 O O . ASP A 1 101 ? 5.115 -0.881 15.801 1.00 89.12 101 ASP A O 1
ATOM 737 N N . PRO A 1 102 ? 5.392 -1.316 13.603 1.00 80.44 102 PRO A N 1
ATOM 738 C CA . PRO A 1 102 ? 5.598 -2.733 13.822 1.00 80.44 102 PRO A CA 1
ATOM 739 C C . PRO A 1 102 ? 6.955 -2.953 14.508 1.00 80.44 102 PRO A C 1
ATOM 741 O O . PRO A 1 102 ? 7.907 -2.202 14.270 1.00 80.44 102 PRO A O 1
ATOM 744 N N . PRO A 1 103 ? 7.069 -3.995 15.340 1.00 77.75 103 PRO A N 1
ATOM 745 C CA . PRO A 1 103 ? 8.327 -4.380 15.955 1.00 77.75 103 PRO A CA 1
ATOM 746 C C . PRO A 1 103 ? 9.352 -4.691 14.861 1.00 77.75 103 PRO A C 1
ATOM 748 O O . PRO A 1 103 ? 9.022 -5.247 13.809 1.00 77.75 103 PRO A O 1
ATOM 751 N N . GLU A 1 104 ? 10.613 -4.341 15.102 1.00 67.44 104 GLU A N 1
ATOM 752 C CA . GLU A 1 104 ? 11.677 -4.633 14.151 1.00 67.44 104 GLU A CA 1
ATOM 753 C C . GLU A 1 104 ? 11.850 -6.154 14.041 1.00 67.44 104 GLU A C 1
ATOM 755 O O . GLU A 1 104 ? 12.308 -6.828 14.966 1.00 67.44 104 GLU A O 1
ATOM 760 N N . VAL A 1 105 ? 11.431 -6.720 12.908 1.00 63.91 105 VAL A N 1
ATOM 761 C CA . VAL A 1 105 ? 11.580 -8.151 12.656 1.00 63.91 105 VAL A CA 1
ATOM 762 C C . VAL A 1 105 ? 13.044 -8.403 12.309 1.00 63.91 105 VAL A C 1
ATOM 764 O O . VAL A 1 105 ? 13.480 -8.170 11.179 1.00 63.91 105 VAL A O 1
ATOM 767 N N . VAL A 1 106 ? 13.819 -8.876 13.285 1.00 54.12 106 VAL A N 1
ATOM 768 C CA . VAL A 1 106 ? 15.211 -9.290 13.081 1.00 54.12 106 VAL A CA 1
ATOM 769 C C . VAL A 1 106 ? 15.235 -10.562 12.223 1.00 54.12 106 VAL A C 1
ATOM 771 O O . VAL A 1 106 ? 15.230 -11.682 12.714 1.00 54.12 106 VAL A O 1
ATOM 774 N N . GLY A 1 107 ? 15.247 -10.361 10.905 1.00 49.12 107 GLY A N 1
ATOM 775 C CA . GLY A 1 107 ? 15.927 -11.208 9.928 1.00 49.12 107 GLY A CA 1
ATOM 776 C C . GLY A 1 107 ? 15.526 -12.682 9.847 1.00 49.12 107 GLY A C 1
ATOM 777 O O . GLY A 1 107 ? 16.348 -13.555 10.110 1.00 49.12 107 GLY A O 1
ATOM 778 N N . GLY A 1 108 ? 14.349 -12.973 9.297 1.00 50.44 108 GLY A N 1
ATOM 779 C CA . GLY A 1 108 ? 14.139 -14.230 8.576 1.00 50.44 108 GLY A CA 1
ATOM 780 C C . GLY A 1 108 ? 14.519 -14.047 7.107 1.00 50.44 108 GLY A C 1
ATOM 781 O O . GLY A 1 108 ? 13.775 -13.423 6.353 1.00 50.44 108 GLY A O 1
ATOM 782 N N . LYS A 1 109 ? 15.670 -14.569 6.659 1.00 47.25 109 LYS A N 1
ATOM 783 C CA . LYS A 1 109 ? 15.930 -14.693 5.213 1.00 47.25 109 LYS A CA 1
ATOM 784 C C . LYS A 1 109 ? 14.858 -15.611 4.629 1.00 47.25 109 LYS A C 1
ATOM 786 O O . LYS A 1 109 ? 14.853 -16.801 4.932 1.00 47.25 109 LYS A O 1
ATOM 791 N N . TRP A 1 110 ? 13.983 -15.078 3.775 1.00 53.62 110 TRP A N 1
ATOM 792 C CA . TRP A 1 110 ? 13.074 -15.905 2.984 1.00 53.62 110 TRP A CA 1
ATOM 793 C C . TRP A 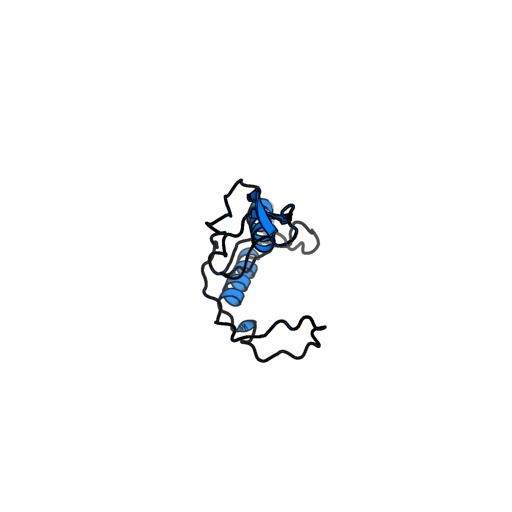1 110 ? 13.904 -16.766 2.029 1.00 53.62 110 TRP A C 1
ATOM 795 O O . TRP A 1 110 ? 14.382 -16.304 0.994 1.00 53.62 110 TRP A O 1
ATOM 805 N N . SER A 1 111 ? 14.115 -18.022 2.402 1.00 50.81 111 SER A N 1
ATOM 806 C CA . SER A 1 111 ? 14.912 -18.986 1.649 1.00 50.81 111 SER A CA 1
ATOM 807 C C . SER A 1 111 ? 14.056 -19.829 0.706 1.00 50.81 111 SER A C 1
ATOM 809 O O . SER A 1 111 ? 14.388 -20.981 0.481 1.00 50.81 111 SER A O 1
ATOM 811 N N . GLY A 1 112 ? 12.948 -19.301 0.168 1.00 53.50 112 GLY A N 1
ATOM 812 C CA . GLY A 1 112 ? 12.177 -19.925 -0.925 1.00 53.50 112 GLY A CA 1
ATOM 813 C C . GLY A 1 112 ? 11.702 -21.372 -0.706 1.00 53.50 112 GLY A C 1
ATOM 814 O O . GLY A 1 112 ? 11.224 -21.999 -1.648 1.00 53.50 112 GLY A O 1
ATOM 815 N N . GLY A 1 113 ? 11.849 -21.916 0.502 1.00 49.44 113 GLY A N 1
ATOM 816 C CA . GLY A 1 113 ? 11.498 -23.281 0.855 1.00 49.44 113 GLY A CA 1
ATOM 817 C C . GLY A 1 113 ? 10.039 -23.385 1.274 1.00 49.44 113 GLY A C 1
ATOM 818 O O . GLY A 1 113 ? 9.427 -22.411 1.715 1.00 49.44 113 GLY A O 1
ATOM 819 N N . ARG A 1 114 ? 9.483 -24.595 1.166 1.00 48.31 114 ARG A N 1
ATOM 820 C CA . ARG A 1 114 ? 8.229 -24.944 1.833 1.00 48.31 114 ARG A CA 1
ATOM 821 C C . ARG A 1 114 ? 8.428 -24.667 3.324 1.00 48.31 114 ARG A C 1
ATOM 823 O O . ARG A 1 114 ? 9.293 -25.275 3.943 1.00 48.31 114 ARG A O 1
ATOM 830 N N . VAL A 1 115 ? 7.687 -23.703 3.864 1.00 59.31 115 VAL A N 1
ATOM 831 C CA . VAL A 1 115 ? 7.699 -23.410 5.297 1.00 59.31 115 VAL A CA 1
ATOM 832 C C . VAL A 1 115 ? 7.102 -24.609 6.025 1.00 59.31 115 VAL A C 1
ATOM 834 O O . VAL A 1 115 ? 5.888 -24.771 6.120 1.00 59.31 115 VAL A O 1
ATOM 837 N N . ASP A 1 116 ? 7.962 -25.503 6.499 1.00 47.81 116 ASP A N 1
ATOM 838 C CA . ASP A 1 116 ? 7.583 -26.444 7.541 1.00 47.81 116 ASP A CA 1
ATOM 839 C C . ASP A 1 116 ? 7.265 -25.575 8.757 1.00 47.81 116 ASP A C 1
ATOM 841 O O . ASP A 1 116 ? 8.116 -24.791 9.171 1.00 47.81 116 ASP A O 1
ATOM 845 N N . GLY A 1 117 ? 6.032 -25.632 9.266 1.00 47.47 117 GLY A N 1
ATOM 846 C CA . GLY A 1 117 ? 5.465 -24.704 10.258 1.00 47.47 117 GLY A CA 1
ATOM 847 C C . GLY A 1 117 ? 6.125 -24.689 11.644 1.00 47.47 117 GLY A C 1
ATOM 848 O O . GLY A 1 117 ? 5.436 -24.533 12.645 1.00 47.47 117 GLY A O 1
ATOM 849 N N . LYS A 1 118 ? 7.445 -24.867 11.741 1.00 40.00 118 LYS A N 1
ATOM 850 C CA . LYS A 1 118 ? 8.227 -24.503 12.913 1.00 40.00 118 LYS A CA 1
ATOM 851 C C . LYS A 1 118 ? 8.402 -22.993 12.917 1.00 40.00 118 LYS A C 1
ATOM 853 O O . LYS A 1 118 ? 9.234 -22.447 12.199 1.00 40.00 118 LYS A O 1
ATOM 858 N N . GLU A 1 119 ? 7.568 -22.371 13.738 1.00 47.75 119 GLU A N 1
ATOM 859 C CA . GLU A 1 119 ? 7.637 -20.992 14.206 1.00 47.75 119 GLU A CA 1
ATOM 860 C C . GLU A 1 119 ? 9.102 -20.608 14.474 1.00 47.75 119 GLU A C 1
ATOM 862 O O . GLU A 1 119 ? 9.725 -21.044 15.444 1.00 47.75 119 GLU A O 1
ATOM 867 N N . GLN A 1 120 ? 9.704 -19.879 13.534 1.00 47.41 120 GLN A N 1
ATOM 868 C CA . GLN A 1 120 ? 11.041 -19.331 13.713 1.00 47.41 120 GLN A CA 1
ATOM 869 C C . GLN A 1 120 ? 10.884 -18.152 14.658 1.00 47.41 120 GLN A C 1
ATOM 871 O O . GLN A 1 120 ? 10.140 -17.235 14.326 1.00 47.41 120 GLN A O 1
ATOM 876 N N . GLY A 1 121 ? 11.538 -18.239 15.822 1.00 48.25 121 GLY A N 1
ATOM 877 C CA . GLY A 1 121 ? 11.462 -17.291 16.934 1.00 48.25 121 GLY A CA 1
ATOM 878 C C . GLY A 1 121 ? 11.275 -15.851 16.474 1.00 48.25 121 GLY A C 1
ATOM 879 O O . GLY A 1 121 ? 12.229 -15.163 16.124 1.00 48.25 121 GLY A O 1
ATOM 880 N N . GLY A 1 122 ? 10.016 -15.438 16.464 1.00 51.38 122 GLY A N 1
ATOM 881 C CA . GLY A 1 122 ? 9.555 -14.102 16.156 1.00 51.38 122 GLY A CA 1
ATOM 882 C C . GLY A 1 122 ? 8.733 -13.618 17.335 1.00 51.38 122 GLY A C 1
ATOM 883 O O . GLY A 1 122 ? 8.271 -14.418 18.153 1.00 51.38 122 GLY A O 1
ATOM 884 N N . LEU A 1 123 ? 8.579 -12.301 17.443 1.00 58.69 123 LEU A N 1
ATOM 885 C CA . LEU A 1 123 ? 7.635 -11.721 18.385 1.00 58.69 123 LEU A CA 1
ATOM 886 C C . LEU A 1 123 ? 6.278 -12.419 18.214 1.00 58.69 123 LEU A C 1
ATOM 888 O O . LEU A 1 123 ? 5.842 -12.620 17.076 1.00 58.69 123 LEU A O 1
ATOM 892 N N . SER A 1 124 ? 5.639 -12.823 19.316 1.00 69.94 124 SER A N 1
ATOM 893 C CA . SER A 1 124 ? 4.338 -13.477 19.214 1.00 69.94 124 SER A CA 1
ATOM 894 C C . SER A 1 124 ? 3.385 -12.542 18.465 1.00 69.94 124 SER A C 1
ATOM 896 O O . SER A 1 124 ? 3.378 -11.332 18.697 1.00 69.94 124 SER A O 1
ATOM 898 N N . LEU A 1 125 ? 2.595 -13.083 17.536 1.00 72.19 125 LEU A N 1
ATOM 899 C CA . LEU A 1 125 ? 1.680 -12.275 16.720 1.00 72.19 125 LEU A CA 1
ATOM 900 C C . LEU A 1 125 ? 0.714 -11.453 17.593 1.00 72.19 125 LEU A C 1
ATOM 902 O O . LEU A 1 125 ? 0.252 -10.389 17.198 1.00 72.19 125 LEU A O 1
ATOM 906 N N . LEU A 1 126 ? 0.435 -11.952 18.798 1.00 74.00 126 LEU A N 1
ATOM 907 C CA . LEU A 1 126 ? -0.419 -11.315 19.790 1.00 74.00 126 LEU A CA 1
ATOM 908 C C . LEU A 1 126 ? 0.268 -10.169 20.534 1.00 74.00 126 LEU A C 1
ATOM 910 O O . LEU A 1 126 ? -0.440 -9.371 21.134 1.00 74.00 126 LEU A O 1
ATOM 914 N N . ASP A 1 127 ? 1.596 -10.071 20.515 1.00 82.00 127 ASP A N 1
ATOM 915 C CA . ASP A 1 127 ? 2.351 -8.994 21.163 1.00 82.00 127 ASP A CA 1
ATOM 916 C C . ASP A 1 127 ? 2.600 -7.799 20.241 1.00 82.00 127 ASP A C 1
ATOM 918 O O . ASP A 1 127 ? 2.934 -6.716 20.726 1.00 82.00 127 ASP A O 1
ATOM 922 N N . ASP A 1 128 ? 2.383 -7.964 18.937 1.00 87.50 128 ASP A N 1
ATOM 923 C CA . ASP A 1 128 ? 2.546 -6.904 17.953 1.00 87.50 128 ASP A CA 1
ATOM 924 C C . ASP A 1 128 ? 1.500 -5.779 18.170 1.00 87.50 128 ASP A C 1
ATOM 926 O O . ASP A 1 128 ? 0.287 -6.034 18.152 1.00 87.50 128 ASP A O 1
ATOM 930 N N . PRO A 1 129 ? 1.932 -4.520 18.385 1.00 89.50 129 PRO A N 1
ATOM 931 C CA . PRO A 1 129 ? 1.032 -3.395 18.629 1.00 89.50 129 PRO A CA 1
ATOM 932 C C . PRO A 1 129 ? 0.114 -3.097 17.436 1.00 89.50 129 PRO A C 1
ATOM 934 O O . PRO A 1 129 ? -1.040 -2.715 17.638 1.00 89.50 129 PRO A O 1
ATOM 937 N N . CYS A 1 130 ? 0.581 -3.303 16.203 1.00 91.12 130 CYS A N 1
ATOM 938 C CA . CYS A 1 130 ? -0.229 -3.127 15.004 1.00 91.12 130 CYS A CA 1
ATOM 939 C C . CYS A 1 130 ? -1.298 -4.206 14.875 1.00 91.12 130 CYS A C 1
ATOM 941 O O . CYS A 1 130 ? -2.426 -3.907 14.484 1.00 91.12 130 CYS A O 1
ATOM 943 N N . VAL A 1 131 ? -0.977 -5.446 15.249 1.00 91.25 131 VAL A N 1
ATOM 944 C CA . VAL A 1 131 ? -1.960 -6.537 15.261 1.00 91.25 131 VAL A CA 1
ATOM 945 C C . VAL A 1 131 ? -3.024 -6.298 16.327 1.00 91.25 131 VAL A C 1
ATOM 947 O O . VAL A 1 131 ? -4.208 -6.465 16.036 1.00 91.25 131 VAL A O 1
ATOM 950 N N . LYS A 1 132 ? -2.644 -5.844 17.529 1.00 90.25 132 LYS A N 1
ATOM 951 C CA . LYS A 1 132 ? -3.611 -5.458 18.573 1.00 90.25 132 LYS A CA 1
ATOM 952 C C . LYS A 1 132 ? -4.538 -4.348 18.090 1.00 90.25 132 LYS A C 1
ATOM 954 O O . LYS A 1 132 ? -5.753 -4.494 18.178 1.00 90.25 132 LYS A O 1
ATOM 959 N N . LEU A 1 133 ? -3.978 -3.291 17.505 1.00 91.06 133 LEU A N 1
ATOM 960 C CA . LEU A 1 133 ? -4.755 -2.165 16.988 1.00 91.06 133 LEU A CA 1
ATOM 961 C C . LEU A 1 133 ? -5.704 -2.586 15.854 1.00 91.06 133 LEU A C 1
ATOM 963 O O . LEU A 1 133 ? -6.862 -2.166 15.808 1.00 91.06 133 LEU A O 1
ATOM 967 N N . ALA A 1 134 ? -5.243 -3.456 14.954 1.00 90.62 134 ALA A N 1
ATOM 968 C CA . ALA A 1 134 ? -6.079 -4.025 13.904 1.00 90.62 134 ALA A CA 1
ATOM 969 C C . ALA A 1 134 ? -7.204 -4.903 14.480 1.00 90.62 134 ALA A C 1
ATOM 971 O O . ALA A 1 134 ? -8.347 -4.804 14.032 1.00 90.62 134 ALA A O 1
ATOM 972 N N . ALA A 1 135 ? -6.910 -5.718 15.496 1.00 89.31 135 ALA A N 1
ATOM 973 C CA . ALA A 1 135 ? -7.893 -6.558 16.176 1.00 89.31 135 ALA A CA 1
ATOM 974 C C . ALA A 1 135 ? -8.949 -5.724 16.915 1.00 89.31 135 ALA A C 1
ATOM 976 O O . ALA A 1 135 ? -10.140 -6.009 16.805 1.00 89.31 135 ALA A O 1
ATOM 977 N N . GLU A 1 136 ? -8.544 -4.654 17.599 1.00 88.44 136 GLU A N 1
ATOM 978 C CA . GLU A 1 136 ? -9.460 -3.690 18.215 1.00 88.44 136 GLU A CA 1
ATOM 979 C C . GLU A 1 136 ? -10.352 -3.021 17.166 1.00 88.44 136 GLU A C 1
ATOM 981 O O . GLU A 1 136 ? -11.557 -2.886 17.375 1.00 88.44 136 GLU A O 1
ATOM 986 N N . LYS A 1 137 ? -9.798 -2.656 16.003 1.00 87.19 137 LYS A N 1
ATOM 987 C CA . LYS A 1 137 ? -10.575 -2.064 14.908 1.00 87.19 137 LYS A CA 1
ATOM 988 C C . LYS A 1 137 ? -11.590 -3.042 14.315 1.00 87.19 137 LYS A C 1
ATOM 990 O O . LYS A 1 137 ? -12.702 -2.626 13.987 1.00 87.19 137 LYS A O 1
ATOM 995 N N . LEU A 1 138 ? -11.218 -4.315 14.187 1.00 86.88 138 LEU A N 1
ATOM 996 C CA . LEU A 1 138 ? -12.117 -5.395 13.775 1.00 86.88 138 LEU A CA 1
ATOM 997 C C . LEU A 1 138 ? -13.233 -5.612 14.807 1.00 86.88 138 LEU A C 1
ATOM 999 O O . LEU A 1 138 ? -14.403 -5.670 14.433 1.00 86.88 138 LEU A O 1
ATOM 1003 N N . ALA A 1 139 ? -12.892 -5.669 16.097 1.00 82.12 139 ALA A N 1
ATOM 1004 C CA . ALA A 1 139 ? -13.842 -5.902 17.184 1.00 82.12 139 ALA A CA 1
ATOM 1005 C C . ALA A 1 139 ? -14.786 -4.708 17.428 1.00 82.12 139 ALA A C 1
ATOM 1007 O O . ALA A 1 139 ? -15.976 -4.894 17.667 1.00 82.12 139 ALA A O 1
ATOM 1008 N N . GLY A 1 140 ? -14.284 -3.475 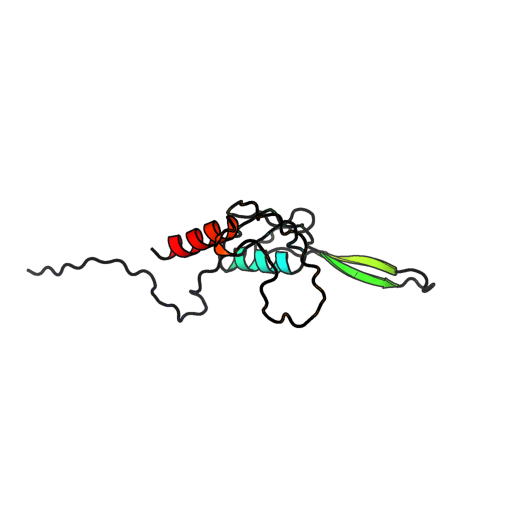17.326 1.00 69.62 140 GLY A N 1
ATOM 1009 C CA . GLY A 1 140 ? -15.039 -2.245 17.588 1.00 69.62 140 GLY A CA 1
ATOM 1010 C C . GLY A 1 140 ? -16.042 -1.855 16.499 1.00 69.62 140 GLY A C 1
ATOM 1011 O O . GLY A 1 140 ? -16.835 -0.945 16.710 1.00 69.62 140 GLY A O 1
ATOM 1012 N N . ARG A 1 141 ? -16.026 -2.526 15.341 1.00 60.94 141 ARG A N 1
ATOM 1013 C CA . ARG A 1 141 ? -17.035 -2.375 14.273 1.00 60.94 141 ARG A CA 1
ATOM 1014 C C . ARG A 1 141 ? -18.067 -3.517 14.267 1.00 60.94 141 ARG A C 1
ATOM 1016 O O . ARG A 1 141 ? -18.921 -3.547 13.386 1.00 60.94 141 ARG A O 1
ATOM 1023 N N . MET A 1 142 ? -17.968 -4.444 15.229 1.00 44.56 142 MET A N 1
ATOM 1024 C CA . MET A 1 142 ? -18.911 -5.548 15.470 1.00 44.56 142 MET A CA 1
ATOM 1025 C C . MET A 1 142 ? -19.926 -5.272 16.601 1.00 44.56 142 MET A C 1
ATOM 1027 O O . MET A 1 142 ? -20.793 -6.117 16.832 1.00 44.56 142 MET A O 1
ATOM 1031 N N . LEU A 1 143 ? -19.833 -4.132 17.302 1.00 39.06 143 LEU A N 1
ATOM 1032 C CA . LEU A 1 143 ? -20.820 -3.656 18.289 1.00 39.06 143 LEU A CA 1
ATOM 1033 C C . LEU A 1 143 ? -21.621 -2.480 17.722 1.00 39.06 143 LEU A C 1
ATOM 1035 O O . LEU A 1 143 ? -22.824 -2.395 18.056 1.00 39.06 143 LEU A O 1
#

pLDDT: mean 78.17, std 21.06, range [31.62, 96.38]

Secondary structure (DSSP, 8-state):
--------------TT-TT-----EEE-TT--THHHHHHHHHHHHH---EEES------EEEEEEE-TTSS-EEEEEEEE-B-TT--B-TTT-PPPSEE------------SS---S---S---TTT-HHHHHHHHHHHTT--

Foldseek 3Di:
DDDDDDDDDDDDPPPPDPLPPAAAAEAEQAQEDVSLQVVLQCCVPNVHFYFEAFYNLHQWDWDWDADPVNPDIDTHTDDGHARPVRHGRHPGGDGGPHYDHWDPWPDDDPPVDDPPPPPDDTDPCVPTPRSVVRVCVSVVVRD

Sequence (143 aa):
MSSVLGSGGSLCRCCCCPICCFQVVLVNRSTASTSELLAGALHDELSAPLVGTTTYGKGRSQRVVQLADGTSTLLVSTLKYFTPQHTEIDQVGLKPDLVCDPPEVVGGKWSGGRVDGKEQGGLSLLDDPCVKLAAEKLAGRML

Radius of gyration: 21.59 Å; chains: 1; bounding box: 80×35×54 Å